Protein AF-A0A6V7XDP9-F1 (afdb_monomer_lite)

Foldseek 3Di:
DLQVLQCPDPQRQADLLLVLLVVVVVPDPDDPVVSVVVSVVVRPPDDDHDPDDPVNSVLSVLVVLQPDPQCQWAAESHDPDRTDGDPDPQASYAYADSSGRVDGPCNVDDPVNVVVVNVVSVVVNVVSD

Secondary structure (DSSP, 8-state):
-HHHHHHHSSS-SS--HHHHHHHHHTT----HHHHHHHHHHHTTS-PPPPS--HHHHHHHHHHHHHHS-TTTEEE-SSSS-SEEE---SSSSS-BB-SS-TTSBTTTT--HHHHHHHHHHHHHHHTTT-

Structure (mmCIF, N/CA/C/O backbone):
data_AF-A0A6V7XDP9-F1
#
_entry.id   AF-A0A6V7XDP9-F1
#
loop_
_atom_site.group_PDB
_atom_site.id
_atom_site.type_symbol
_atom_site.label_atom_id
_atom_site.label_alt_id
_atom_site.label_comp_id
_atom_site.label_asym_id
_atom_site.label_entity_id
_atom_site.label_seq_id
_atom_site.pdbx_PDB_ins_code
_atom_site.Cartn_x
_atom_site.Cartn_y
_atom_site.Cartn_z
_atom_site.occupancy
_atom_site.B_iso_or_equiv
_atom_site.auth_seq_id
_atom_site.auth_comp_id
_atom_site.auth_asym_id
_atom_site.auth_atom_id
_atom_site.pdbx_PDB_model_num
ATOM 1 N N . MET A 1 1 ? 0.277 4.410 -2.386 1.00 84.75 1 MET A N 1
ATOM 2 C CA . MET A 1 1 ? -0.795 3.404 -2.163 1.00 84.75 1 MET A CA 1
ATOM 3 C C . MET A 1 1 ? -1.335 2.888 -3.484 1.00 84.75 1 MET A C 1
ATOM 5 O O . MET A 1 1 ? -1.324 1.684 -3.669 1.00 84.75 1 MET A O 1
ATOM 9 N N . VAL A 1 2 ? -1.745 3.770 -4.404 1.00 88.12 2 VAL A N 1
ATOM 10 C CA . VAL A 1 2 ? -2.168 3.373 -5.760 1.00 88.12 2 VAL A CA 1
ATOM 11 C C . VAL A 1 2 ? -1.062 2.612 -6.492 1.00 88.12 2 VAL A C 1
ATOM 13 O O . VAL A 1 2 ? -1.317 1.510 -6.954 1.00 88.12 2 VAL A O 1
ATOM 16 N N . ASP A 1 3 ? 0.170 3.128 -6.497 1.00 81.75 3 ASP A N 1
ATOM 17 C CA . ASP A 1 3 ? 1.295 2.451 -7.163 1.00 81.75 3 ASP A CA 1
ATOM 18 C C . ASP A 1 3 ? 1.508 1.028 -6.634 1.00 81.75 3 ASP A C 1
ATOM 20 O O . ASP A 1 3 ? 1.669 0.100 -7.411 1.00 81.75 3 ASP A O 1
ATOM 24 N N . PHE A 1 4 ? 1.389 0.818 -5.319 1.00 84.00 4 PHE A N 1
ATOM 25 C CA . PHE A 1 4 ? 1.480 -0.517 -4.717 1.00 84.00 4 PHE A CA 1
ATOM 26 C C . PHE A 1 4 ? 0.362 -1.449 -5.150 1.00 84.00 4 PHE A C 1
ATOM 28 O O . PHE A 1 4 ? 0.610 -2.615 -5.430 1.00 84.00 4 PHE A O 1
ATOM 35 N N . TYR A 1 5 ? -0.867 -0.941 -5.222 1.00 88.50 5 TYR A N 1
ATOM 36 C CA . TYR A 1 5 ? -1.965 -1.722 -5.762 1.00 88.50 5 TYR A CA 1
ATOM 37 C C . TYR A 1 5 ? -1.670 -2.128 -7.210 1.00 88.50 5 TYR A C 1
ATOM 39 O O . TYR A 1 5 ? -1.767 -3.307 -7.536 1.00 88.50 5 TYR A O 1
ATOM 47 N N . LEU A 1 6 ? -1.237 -1.182 -8.048 1.00 86.75 6 LEU A N 1
ATOM 48 C CA . LEU A 1 6 ? -0.908 -1.434 -9.452 1.00 86.75 6 LEU A CA 1
ATOM 49 C C . LEU A 1 6 ? 0.271 -2.407 -9.614 1.00 86.75 6 LEU A C 1
ATOM 51 O O . LEU A 1 6 ? 0.261 -3.200 -10.554 1.00 86.75 6 LEU A O 1
ATOM 55 N N . LEU A 1 7 ? 1.234 -2.392 -8.688 1.00 80.75 7 LEU A N 1
ATOM 56 C CA . LEU A 1 7 ? 2.331 -3.362 -8.591 1.00 80.75 7 LEU A CA 1
ATOM 57 C C . LEU A 1 7 ? 1.879 -4.748 -8.128 1.00 80.75 7 LEU A C 1
ATOM 59 O O . LEU A 1 7 ? 2.446 -5.746 -8.557 1.00 80.75 7 LEU A O 1
ATOM 63 N N . SER A 1 8 ? 0.875 -4.818 -7.254 1.00 81.06 8 SER A N 1
ATOM 64 C CA . SER A 1 8 ? 0.392 -6.074 -6.662 1.00 81.06 8 SER A CA 1
ATOM 65 C C . SER A 1 8 ? -0.475 -6.917 -7.604 1.00 81.06 8 SER A C 1
ATOM 67 O O . SER A 1 8 ? -0.824 -8.052 -7.276 1.00 81.06 8 SER A O 1
ATOM 69 N N . LEU A 1 9 ? -0.857 -6.368 -8.760 1.00 83.81 9 LEU A N 1
ATOM 70 C CA . LEU A 1 9 ? -1.646 -7.079 -9.761 1.00 83.81 9 LEU A CA 1
ATOM 71 C C . LEU A 1 9 ? -0.853 -8.251 -10.349 1.00 83.81 9 LEU A C 1
ATOM 73 O O . LEU A 1 9 ? 0.356 -8.169 -10.533 1.00 83.81 9 LEU A O 1
ATOM 77 N N . SER A 1 10 ? -1.552 -9.319 -10.746 1.00 81.19 10 SER A N 1
ATOM 78 C CA . SER A 1 10 ? -0.921 -10.489 -11.382 1.00 81.19 10 SER A CA 1
ATOM 79 C C . SER A 1 10 ? -0.150 -10.143 -12.662 1.00 81.19 10 SER A C 1
ATOM 81 O O . SER A 1 10 ? 0.811 -10.821 -13.006 1.00 81.19 10 SER A O 1
ATOM 83 N N . LYS A 1 11 ? -0.589 -9.093 -13.366 1.00 80.75 11 LYS A N 1
ATOM 84 C CA . LYS A 1 11 ? 0.180 -8.381 -14.390 1.00 80.75 11 LYS A CA 1
ATOM 85 C C . LYS A 1 11 ? 0.340 -6.933 -13.898 1.00 80.75 11 LYS A C 1
ATOM 87 O O . LYS A 1 11 ? -0.650 -6.195 -13.976 1.00 80.75 11 LYS A O 1
ATOM 92 N N . PRO A 1 12 ? 1.504 -6.544 -13.342 1.00 78.06 12 PRO A N 1
ATOM 93 C CA . PRO A 1 12 ? 1.717 -5.202 -12.812 1.00 78.06 12 PRO A CA 1
ATOM 94 C C . PRO A 1 12 ? 1.416 -4.127 -13.857 1.00 78.06 12 PRO A C 1
ATOM 96 O O . PRO A 1 12 ? 1.852 -4.225 -15.000 1.00 78.06 12 PRO A O 1
ATOM 99 N N . ALA A 1 13 ? 0.657 -3.104 -13.469 1.00 79.12 13 ALA A N 1
ATOM 100 C CA . ALA A 1 13 ? 0.295 -1.995 -14.357 1.00 79.12 13 ALA A CA 1
ATOM 101 C C . ALA A 1 13 ? 1.300 -0.831 -14.310 1.00 79.12 13 ALA A C 1
ATOM 103 O O . ALA A 1 13 ? 1.176 0.122 -15.074 1.00 79.12 13 ALA A O 1
ATOM 104 N N . VAL A 1 14 ? 2.271 -0.896 -13.397 1.00 77.62 14 VAL A N 1
ATOM 105 C CA . VAL A 1 14 ? 3.374 0.061 -13.259 1.00 77.62 14 VAL A CA 1
ATOM 106 C C . VAL A 1 14 ? 4.673 -0.704 -12.975 1.00 77.62 14 VAL A C 1
ATOM 108 O O . VAL A 1 14 ? 4.614 -1.809 -12.427 1.00 77.62 14 VAL A O 1
ATOM 111 N N . PRO A 1 15 ? 5.847 -0.150 -13.321 1.00 74.25 15 PRO A N 1
ATOM 112 C CA . PRO A 1 15 ? 7.139 -0.728 -12.957 1.00 74.25 15 PRO A CA 1
ATOM 113 C C . PRO A 1 15 ? 7.381 -0.729 -11.457 1.00 74.25 15 PRO A C 1
ATOM 115 O O . PRO A 1 15 ? 7.044 0.231 -10.759 1.00 74.25 15 PRO A O 1
ATOM 118 N N . ASN A 1 16 ? 8.104 -1.745 -10.979 1.00 74.06 16 ASN A N 1
ATOM 119 C CA . ASN A 1 16 ? 8.696 -1.694 -9.650 1.00 74.06 16 ASN A CA 1
ATOM 120 C C . ASN A 1 16 ? 9.869 -0.699 -9.651 1.00 74.06 16 ASN A C 1
ATOM 122 O O . ASN A 1 16 ? 10.994 -1.049 -10.004 1.00 74.06 16 ASN A O 1
ATOM 126 N N . ILE A 1 17 ? 9.591 0.539 -9.235 1.00 72.12 17 ILE A N 1
ATOM 127 C CA . ILE A 1 17 ? 10.576 1.626 -9.135 1.00 72.12 17 ILE A CA 1
ATOM 128 C C . ILE A 1 17 ? 11.782 1.215 -8.281 1.00 72.12 17 ILE A C 1
ATOM 130 O O . ILE A 1 17 ? 12.898 1.621 -8.587 1.00 72.12 17 ILE A O 1
ATOM 134 N N . TRP A 1 18 ? 11.601 0.387 -7.248 1.00 70.50 18 TRP A N 1
ATOM 135 C CA . TRP A 1 18 ? 12.719 -0.067 -6.422 1.00 70.50 18 TRP A CA 1
ATOM 136 C C . TRP A 1 18 ? 13.670 -0.996 -7.166 1.00 70.50 18 TRP A C 1
ATOM 138 O O . TRP A 1 18 ? 14.879 -0.863 -7.020 1.00 70.50 18 TRP A O 1
ATOM 148 N N . LYS A 1 19 ? 13.143 -1.890 -8.008 1.00 71.94 19 LYS A N 1
ATOM 149 C CA . LYS A 1 19 ? 13.985 -2.746 -8.850 1.00 71.94 19 LYS A CA 1
ATOM 150 C C . LYS A 1 19 ? 14.852 -1.900 -9.787 1.00 71.94 19 LYS A C 1
ATOM 152 O O . LYS A 1 19 ? 16.045 -2.145 -9.897 1.00 71.94 19 LYS A O 1
ATOM 157 N N . ILE A 1 20 ? 14.268 -0.848 -10.363 1.00 72.62 20 ILE A N 1
ATOM 158 C CA . ILE A 1 20 ? 14.996 0.120 -11.196 1.00 72.62 20 ILE A CA 1
ATOM 159 C C . ILE A 1 20 ? 16.037 0.882 -10.353 1.00 72.62 20 ILE A C 1
ATOM 161 O O . ILE A 1 20 ? 17.173 1.054 -10.779 1.00 72.62 20 ILE A O 1
ATOM 165 N N . ILE A 1 21 ? 15.686 1.300 -9.130 1.00 69.31 21 ILE A N 1
ATOM 166 C CA . ILE A 1 21 ? 16.615 1.946 -8.186 1.00 69.31 21 ILE A CA 1
ATOM 167 C C . ILE A 1 21 ? 17.799 1.039 -7.846 1.00 69.31 21 ILE A C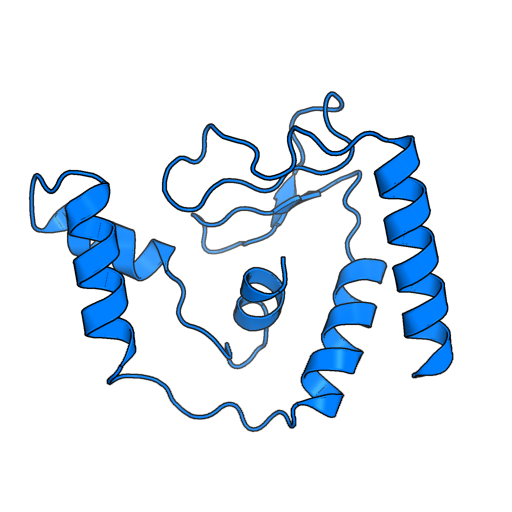 1
ATOM 169 O O . ILE A 1 21 ? 18.927 1.522 -7.817 1.00 69.31 21 ILE A O 1
ATOM 173 N N . GLU A 1 22 ? 17.566 -0.235 -7.531 1.00 69.56 22 GLU A N 1
ATOM 174 C CA . GLU A 1 22 ? 18.631 -1.188 -7.201 1.00 69.56 22 GLU A CA 1
ATOM 175 C C . GLU A 1 22 ? 19.531 -1.459 -8.399 1.00 69.56 22 GLU A C 1
ATOM 177 O O . GLU A 1 22 ? 20.755 -1.448 -8.252 1.00 69.56 22 GLU A O 1
ATOM 182 N N . GLU A 1 23 ? 18.938 -1.646 -9.578 1.00 70.19 23 GLU A N 1
ATOM 183 C CA . GLU A 1 23 ? 19.677 -1.781 -10.828 1.00 70.19 23 GLU A CA 1
ATOM 184 C C . GLU A 1 23 ? 20.553 -0.546 -11.066 1.00 70.19 23 GLU A C 1
ATOM 186 O O . GLU A 1 23 ? 21.745 -0.707 -11.251 1.00 70.19 23 GLU A O 1
ATOM 191 N N . GLU A 1 24 ? 20.058 0.683 -10.930 1.00 67.44 24 GLU A N 1
ATOM 192 C CA . GLU A 1 24 ? 20.873 1.893 -11.151 1.00 67.44 24 GLU A CA 1
ATOM 193 C C . GLU A 1 24 ? 21.907 2.160 -10.033 1.00 67.44 24 GLU A C 1
ATOM 195 O O . GLU A 1 24 ? 23.038 2.577 -10.309 1.00 67.44 24 GLU A O 1
ATOM 200 N N . ARG A 1 25 ? 21.572 1.885 -8.759 1.00 66.06 25 ARG A N 1
ATOM 201 C CA . ARG A 1 25 ? 22.497 2.036 -7.612 1.00 66.06 25 ARG A CA 1
ATOM 202 C C . ARG A 1 25 ? 23.710 1.121 -7.721 1.00 66.06 25 ARG A C 1
ATOM 204 O O . ARG A 1 25 ? 24.795 1.508 -7.296 1.00 66.06 25 ARG A O 1
ATOM 211 N N . ASN A 1 26 ? 23.540 -0.070 -8.290 1.00 61.75 26 ASN A N 1
ATOM 212 C CA . ASN A 1 26 ? 24.646 -1.000 -8.506 1.00 61.75 26 ASN A CA 1
ATOM 213 C C . ASN A 1 26 ? 25.650 -0.499 -9.558 1.00 61.75 26 ASN A C 1
ATOM 215 O O . ASN A 1 26 ? 26.769 -1.007 -9.612 1.00 61.75 26 ASN A O 1
ATOM 219 N N . TYR A 1 27 ? 25.283 0.497 -10.371 1.00 53.81 27 TYR A N 1
ATOM 220 C CA . TYR A 1 27 ? 26.100 0.956 -11.493 1.00 53.81 27 TYR A CA 1
ATOM 221 C C . TYR A 1 27 ? 26.811 2.292 -11.243 1.00 53.81 27 TYR A C 1
ATOM 223 O O . TYR A 1 27 ? 27.652 2.663 -12.062 1.00 53.81 27 TYR A O 1
ATOM 231 N N . SER A 1 28 ? 26.537 3.024 -10.147 1.00 52.84 28 SER A N 1
ATOM 232 C CA . SER A 1 28 ? 27.191 4.329 -9.915 1.00 52.84 28 SER A CA 1
ATOM 233 C C . SER A 1 28 ? 26.922 4.987 -8.546 1.00 52.84 28 SER A C 1
ATOM 235 O O . SER A 1 28 ? 25.853 4.832 -7.960 1.00 52.84 28 SER A O 1
ATOM 237 N N . GLU A 1 29 ? 27.882 5.792 -8.062 1.00 60.62 29 GLU A N 1
ATOM 238 C CA . GLU A 1 29 ? 27.753 6.704 -6.904 1.00 60.62 29 GLU A CA 1
ATOM 239 C C . GLU A 1 29 ? 26.839 7.907 -7.232 1.00 60.62 29 GLU A C 1
ATOM 241 O O . GLU A 1 29 ? 27.257 9.065 -7.229 1.00 60.62 29 GLU A O 1
ATOM 246 N N . ILE A 1 30 ? 25.580 7.649 -7.586 1.00 60.19 30 ILE A N 1
ATOM 247 C CA . ILE A 1 30 ? 24.615 8.689 -7.965 1.00 60.19 30 ILE A CA 1
ATOM 248 C C . ILE A 1 30 ? 23.892 9.203 -6.715 1.00 60.19 30 ILE A C 1
ATOM 250 O O . ILE A 1 30 ? 23.401 8.429 -5.889 1.00 60.19 30 ILE A O 1
ATOM 254 N N . ASN A 1 31 ? 23.804 10.528 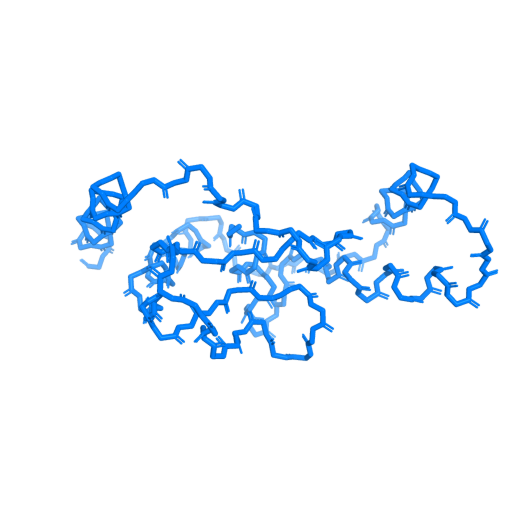-6.564 1.00 63.44 31 ASN A N 1
ATOM 255 C CA . ASN A 1 31 ? 23.018 11.142 -5.492 1.00 63.44 31 ASN A CA 1
ATOM 256 C C . ASN A 1 31 ? 21.500 10.931 -5.720 1.00 63.44 31 ASN A C 1
ATOM 258 O O . ASN A 1 31 ? 21.039 10.639 -6.819 1.00 63.44 31 ASN A O 1
ATOM 262 N N . HIS A 1 32 ? 20.679 11.102 -4.682 1.00 60.38 32 HIS A N 1
ATOM 263 C CA . HIS A 1 32 ? 19.242 10.797 -4.762 1.00 60.38 32 HIS A CA 1
ATOM 264 C C . HIS A 1 32 ? 18.454 11.580 -5.833 1.00 60.38 32 HIS A C 1
ATOM 266 O O . HI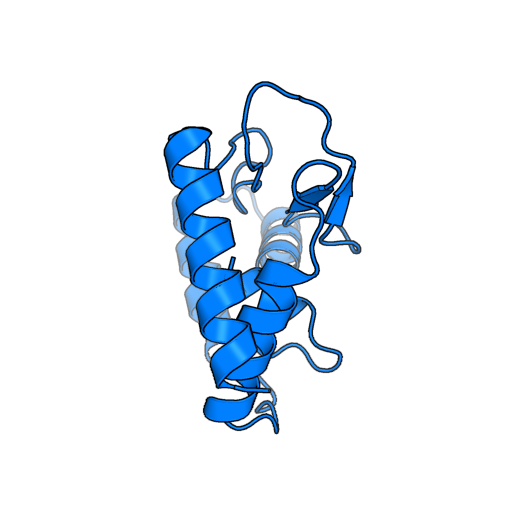S A 1 32 ? 17.410 11.099 -6.268 1.00 60.38 32 HIS A O 1
ATOM 272 N N . VAL A 1 33 ? 18.919 12.768 -6.237 1.00 62.41 33 VAL A N 1
ATOM 273 C CA . VAL A 1 33 ? 18.228 13.628 -7.216 1.00 62.41 33 VAL A CA 1
ATOM 274 C C . VAL A 1 33 ? 18.475 13.124 -8.637 1.00 62.41 33 VAL A C 1
ATOM 276 O O . VAL A 1 33 ? 17.530 12.954 -9.405 1.00 62.41 33 VAL A O 1
ATOM 279 N N . ASP A 1 34 ? 19.727 12.807 -8.955 1.00 63.59 34 ASP A N 1
ATOM 280 C CA . ASP A 1 34 ? 20.128 12.310 -10.273 1.00 63.59 34 ASP A CA 1
ATOM 281 C C . ASP A 1 34 ? 19.577 10.900 -10.550 1.00 63.59 34 ASP A C 1
ATOM 283 O O . ASP A 1 34 ? 19.208 10.579 -11.681 1.00 63.59 34 ASP A O 1
ATOM 287 N N . LEU A 1 35 ? 19.425 10.086 -9.499 1.00 63.75 35 LEU A N 1
ATOM 288 C CA . LEU A 1 35 ? 18.774 8.777 -9.570 1.00 63.75 35 LEU A CA 1
ATOM 289 C C . LEU A 1 35 ? 17.291 8.907 -9.949 1.00 63.75 35 LEU A C 1
ATOM 291 O O . LEU A 1 35 ? 16.797 8.147 -10.777 1.00 63.75 35 LEU A O 1
ATOM 295 N N . GLY A 1 36 ? 16.589 9.891 -9.375 1.00 62.44 36 GLY A N 1
ATOM 296 C CA . GLY A 1 36 ? 15.191 10.166 -9.703 1.00 62.44 36 GLY A CA 1
ATOM 297 C C . GLY A 1 36 ? 15.001 10.501 -11.182 1.00 62.44 36 GLY A C 1
ATOM 298 O O . GLY A 1 36 ? 14.145 9.909 -11.831 1.00 62.44 36 GLY A O 1
ATOM 299 N N . ASN A 1 37 ? 15.835 11.390 -11.728 1.00 66.12 37 ASN A N 1
ATOM 300 C CA . ASN A 1 37 ? 15.746 11.804 -13.133 1.00 66.12 37 ASN A CA 1
ATOM 301 C C . ASN A 1 37 ? 15.959 10.629 -14.103 1.00 66.12 37 ASN A C 1
ATOM 303 O O . ASN A 1 37 ? 15.152 10.444 -15.011 1.00 66.12 37 ASN A O 1
ATOM 307 N N . ARG A 1 38 ? 16.970 9.783 -13.859 1.00 64.38 38 ARG A N 1
ATOM 308 C CA . ARG A 1 38 ? 17.245 8.591 -14.685 1.00 64.38 38 ARG A CA 1
ATOM 309 C C . ARG A 1 38 ? 16.109 7.574 -14.679 1.00 64.38 38 ARG A C 1
ATOM 311 O O . ARG A 1 38 ? 15.766 7.021 -15.720 1.00 64.38 38 ARG A O 1
ATOM 318 N N . ILE A 1 39 ? 15.493 7.350 -13.518 1.00 65.44 39 ILE A N 1
ATOM 319 C CA . ILE A 1 39 ? 14.339 6.451 -13.404 1.00 65.44 39 ILE A CA 1
ATOM 320 C C . ILE A 1 39 ? 13.196 6.940 -14.296 1.00 65.44 39 ILE A C 1
ATOM 322 O O . ILE A 1 39 ? 12.598 6.137 -15.006 1.00 65.44 39 ILE A O 1
ATOM 326 N N . PHE A 1 40 ? 12.900 8.243 -14.300 1.00 65.75 40 PHE A N 1
ATOM 327 C CA . PHE A 1 40 ? 11.819 8.786 -15.127 1.00 65.75 40 PHE A CA 1
ATOM 328 C C . PHE A 1 40 ? 12.120 8.742 -16.632 1.00 65.75 40 PHE A C 1
ATOM 330 O O . PHE A 1 40 ? 11.188 8.545 -17.409 1.00 65.75 40 PHE A O 1
ATOM 337 N N . GLU A 1 41 ? 13.386 8.866 -17.042 1.00 65.75 41 GLU A N 1
ATOM 338 C CA . GLU A 1 41 ? 13.800 8.721 -18.447 1.00 65.75 41 GLU A CA 1
ATOM 339 C C . GLU A 1 41 ? 13.596 7.280 -18.961 1.00 65.75 41 GLU A C 1
ATOM 341 O O . GLU A 1 41 ? 13.076 7.088 -20.059 1.00 65.75 41 GLU A O 1
ATOM 346 N N . ASN A 1 42 ? 13.883 6.264 -18.137 1.00 59.09 42 ASN A N 1
ATOM 347 C CA . ASN A 1 42 ? 13.806 4.845 -18.527 1.00 59.09 42 ASN A CA 1
ATOM 348 C C . ASN A 1 42 ? 12.385 4.233 -18.469 1.00 59.09 42 ASN A C 1
ATOM 350 O O . ASN A 1 42 ? 12.131 3.169 -19.038 1.00 59.09 42 ASN A O 1
ATOM 354 N N . ILE A 1 43 ? 11.431 4.890 -17.799 1.00 62.97 43 ILE A N 1
ATOM 355 C CA . ILE A 1 43 ? 10.028 4.438 -17.689 1.00 62.97 43 ILE A CA 1
ATOM 356 C C . ILE A 1 43 ? 9.258 4.644 -19.017 1.00 62.97 43 ILE A C 1
ATOM 358 O O . ILE A 1 43 ? 8.249 3.993 -19.269 1.00 62.97 43 ILE A O 1
ATOM 362 N N . GLY A 1 44 ? 9.715 5.504 -19.926 1.00 56.88 44 GLY A N 1
ATOM 363 C CA . GLY A 1 44 ? 8.975 5.781 -21.165 1.00 56.88 44 GLY A CA 1
ATOM 364 C C . GLY A 1 44 ? 8.857 4.601 -22.143 1.00 56.88 44 GLY A C 1
ATOM 365 O O . GLY A 1 44 ? 7.925 4.574 -22.944 1.00 56.88 44 GLY A O 1
ATOM 366 N N . GLU A 1 45 ? 9.774 3.629 -22.094 1.00 53.84 45 GLU A N 1
ATOM 367 C CA . GLU A 1 45 ? 10.026 2.741 -23.242 1.00 53.84 45 GLU A CA 1
ATOM 368 C C . GLU A 1 45 ? 9.637 1.262 -23.045 1.00 53.84 45 GLU A C 1
ATOM 370 O O . GLU A 1 45 ? 9.693 0.498 -24.006 1.00 53.84 45 GLU A O 1
ATOM 375 N N . SER A 1 46 ? 9.223 0.824 -21.846 1.00 52.19 46 SER A N 1
ATOM 376 C CA . SER A 1 46 ? 9.245 -0.615 -21.496 1.00 52.19 46 SER A CA 1
ATOM 377 C C . SER A 1 46 ? 7.946 -1.255 -20.980 1.00 52.19 46 SER A C 1
ATOM 379 O O . SER A 1 46 ? 7.998 -2.377 -20.475 1.00 52.19 46 SER A O 1
ATOM 381 N N . PHE A 1 47 ? 6.770 -0.629 -21.120 1.00 59.78 47 PHE A N 1
ATOM 382 C CA . PHE A 1 47 ? 5.548 -1.183 -20.511 1.00 59.78 47 PHE A CA 1
ATOM 383 C C . PHE A 1 47 ? 4.601 -1.884 -21.481 1.00 59.78 47 PHE A C 1
ATOM 385 O O . PHE A 1 47 ? 4.022 -1.280 -22.383 1.00 59.78 47 PHE A O 1
ATOM 392 N N . GLU A 1 48 ? 4.389 -3.179 -21.226 1.00 58.75 48 GLU A N 1
ATOM 393 C CA . GLU A 1 48 ? 3.227 -3.903 -21.727 1.00 58.75 48 GLU A CA 1
ATOM 394 C C . GLU A 1 48 ? 1.956 -3.267 -21.154 1.00 58.75 48 GLU A C 1
ATOM 396 O O . GLU A 1 48 ? 1.815 -3.075 -19.944 1.00 58.75 48 GLU A O 1
ATOM 401 N N . ASN A 1 49 ? 1.013 -2.931 -22.032 1.00 61.47 49 ASN A N 1
ATOM 402 C CA . ASN A 1 49 ? -0.261 -2.364 -21.615 1.00 61.47 49 ASN A CA 1
ATOM 403 C C . ASN A 1 49 ? -1.016 -3.370 -20.742 1.00 61.47 49 ASN A C 1
ATOM 405 O O . ASN A 1 49 ? -1.286 -4.498 -21.157 1.00 61.47 49 ASN A O 1
ATOM 409 N N . THR A 1 50 ? -1.411 -2.944 -19.545 1.00 67.25 50 THR A N 1
ATOM 410 C CA . THR A 1 50 ? -2.350 -3.723 -18.745 1.00 67.25 50 THR A CA 1
ATOM 411 C C . THR A 1 50 ? -3.685 -3.863 -19.486 1.00 67.25 50 THR A C 1
ATOM 413 O O . THR A 1 50 ? -4.225 -2.894 -20.016 1.00 67.25 50 THR A O 1
ATOM 416 N N . GLU A 1 51 ? -4.242 -5.074 -19.523 1.00 79.00 51 GLU A N 1
ATOM 417 C CA . GLU A 1 51 ? -5.559 -5.337 -20.128 1.00 79.00 51 GLU A CA 1
ATOM 418 C C . GLU A 1 51 ? -6.718 -4.868 -19.226 1.00 79.00 51 GLU A C 1
ATOM 420 O O . GLU A 1 51 ? -7.891 -4.913 -19.612 1.00 79.00 51 GLU A O 1
ATOM 425 N N . TYR A 1 52 ? -6.426 -4.441 -17.993 1.00 81.12 52 TYR A N 1
ATOM 426 C CA . TYR A 1 52 ? -7.450 -3.974 -17.070 1.00 81.12 52 TYR A CA 1
ATOM 427 C C . TYR A 1 52 ? -7.936 -2.578 -17.468 1.00 81.12 52 TYR A C 1
ATOM 429 O O . TYR A 1 52 ? -7.205 -1.595 -17.382 1.00 81.12 52 TYR A O 1
ATOM 437 N N . GLY A 1 53 ? -9.217 -2.467 -17.826 1.00 85.94 53 GLY A N 1
ATOM 438 C CA . GLY A 1 53 ? -9.851 -1.162 -18.008 1.00 85.94 53 GLY A CA 1
ATOM 439 C C . GLY A 1 53 ? -9.821 -0.326 -16.722 1.00 85.94 53 GLY A C 1
ATOM 440 O O . GLY A 1 53 ? -9.932 -0.861 -15.615 1.00 85.94 53 GLY A O 1
ATOM 441 N N . THR A 1 54 ? -9.744 0.999 -16.858 1.00 87.06 54 THR A N 1
ATOM 442 C CA . THR A 1 54 ? -9.625 1.944 -15.733 1.00 87.06 54 THR A CA 1
ATOM 443 C C . THR A 1 54 ? -10.699 1.749 -14.663 1.00 87.06 54 THR A C 1
ATOM 445 O O . THR A 1 54 ? -10.395 1.790 -13.475 1.00 87.06 54 THR A O 1
ATOM 448 N N . ALA A 1 55 ? -11.947 1.467 -15.057 1.00 87.69 55 ALA A N 1
ATOM 449 C CA . ALA A 1 55 ? -13.034 1.200 -14.113 1.00 87.69 55 ALA A CA 1
ATOM 450 C C . ALA A 1 55 ? -12.761 -0.038 -13.239 1.00 87.69 55 ALA A C 1
ATOM 452 O O . ALA A 1 55 ? -13.002 -0.012 -12.033 1.00 87.69 55 ALA A O 1
ATOM 453 N N . ARG A 1 56 ? -12.196 -1.102 -13.828 1.00 88.00 56 ARG A N 1
ATOM 454 C CA . ARG A 1 56 ? -11.811 -2.321 -13.105 1.00 88.00 56 ARG A CA 1
ATOM 455 C C . ARG A 1 56 ? -10.634 -2.060 -12.172 1.00 88.00 56 ARG A C 1
ATOM 457 O O . ARG A 1 56 ? -10.653 -2.536 -11.042 1.00 88.00 56 ARG A O 1
ATOM 464 N N . LEU A 1 57 ? -9.645 -1.283 -12.618 1.00 90.50 57 LEU A N 1
ATOM 465 C CA . LEU A 1 57 ? -8.527 -0.871 -11.769 1.00 90.50 57 LEU A CA 1
ATOM 466 C C . LEU A 1 57 ? -9.017 -0.061 -10.566 1.00 90.50 57 LEU A C 1
ATOM 468 O O . LEU A 1 57 ? -8.612 -0.342 -9.444 1.00 90.50 57 LEU A O 1
ATOM 472 N N . PHE A 1 58 ? -9.932 0.880 -10.783 1.00 90.19 58 PHE A N 1
ATOM 473 C CA . PHE A 1 58 ? -10.488 1.726 -9.730 1.00 90.19 58 PHE A CA 1
ATOM 474 C C . PHE A 1 58 ? -11.327 0.931 -8.719 1.00 90.19 58 PHE A C 1
ATOM 476 O O . PHE A 1 58 ? -11.132 1.063 -7.512 1.00 90.19 58 PHE A O 1
ATOM 483 N N . ALA A 1 59 ? -12.204 0.043 -9.200 1.00 90.31 59 ALA A N 1
ATOM 484 C CA . ALA A 1 59 ? -12.971 -0.873 -8.356 1.00 90.31 59 ALA A CA 1
ATOM 485 C C . ALA A 1 59 ? -12.059 -1.789 -7.524 1.00 90.31 59 ALA A C 1
ATOM 487 O O . ALA A 1 59 ? -12.224 -1.909 -6.309 1.00 90.31 59 ALA A O 1
ATOM 488 N N . GLY A 1 60 ? -11.061 -2.396 -8.171 1.00 91.38 60 GLY A N 1
ATOM 489 C CA . GLY A 1 60 ? -10.100 -3.266 -7.503 1.00 91.38 60 GLY A CA 1
ATOM 490 C C . GLY A 1 60 ? -9.245 -2.525 -6.476 1.00 91.38 60 GLY A C 1
ATOM 491 O O . GLY A 1 60 ? -8.951 -3.096 -5.431 1.00 91.38 60 GLY A O 1
ATOM 492 N N . PHE A 1 61 ? -8.928 -1.245 -6.700 1.00 93.31 61 PHE A N 1
ATOM 493 C CA . PHE A 1 61 ? -8.207 -0.430 -5.723 1.00 93.31 61 PHE A CA 1
ATOM 494 C C . PHE A 1 61 ? -9.011 -0.242 -4.432 1.00 93.31 61 PHE A C 1
ATOM 496 O O . PHE A 1 61 ? -8.460 -0.363 -3.340 1.00 93.31 61 PHE A O 1
ATOM 503 N N . PHE A 1 62 ? -10.319 0.008 -4.522 1.00 93.81 62 PHE A N 1
ATOM 504 C CA . PHE A 1 62 ? -11.154 0.107 -3.324 1.00 93.81 62 PHE A CA 1
ATOM 505 C C . PHE A 1 62 ? -11.229 -1.207 -2.561 1.00 93.81 62 PHE A C 1
ATOM 507 O O . PHE A 1 62 ? -11.049 -1.207 -1.344 1.00 93.81 62 PHE A O 1
ATOM 514 N N . LYS A 1 63 ? -11.416 -2.320 -3.275 1.00 93.12 63 LYS A N 1
ATOM 515 C CA . LYS A 1 63 ? -11.385 -3.651 -2.669 1.00 93.12 63 LYS A CA 1
ATOM 516 C C . LYS A 1 63 ? -10.047 -3.917 -1.974 1.00 93.12 63 LYS A C 1
ATOM 518 O O . LYS A 1 63 ? -10.030 -4.309 -0.815 1.00 93.12 63 LYS A O 1
ATOM 523 N N . PHE A 1 64 ? -8.939 -3.621 -2.646 1.00 92.31 64 PHE A N 1
ATOM 524 C CA . PHE A 1 64 ? -7.589 -3.735 -2.100 1.00 92.31 64 PHE A CA 1
ATOM 525 C C . PHE A 1 64 ? -7.416 -2.937 -0.801 1.00 92.31 64 PHE A C 1
ATOM 527 O O . PHE A 1 64 ? -6.907 -3.465 0.184 1.00 92.31 64 PHE A O 1
ATOM 534 N N . MET A 1 65 ? -7.886 -1.687 -0.763 1.00 92.69 65 MET A N 1
ATOM 535 C CA . MET A 1 65 ? -7.787 -0.838 0.430 1.00 92.69 65 MET A CA 1
ATOM 536 C C . MET A 1 65 ? -8.631 -1.338 1.611 1.00 92.69 65 MET A C 1
ATOM 538 O O . MET A 1 65 ? -8.283 -1.048 2.754 1.00 92.69 65 MET A O 1
ATOM 542 N N . VAL A 1 66 ? -9.723 -2.063 1.348 1.00 93.75 66 VAL A N 1
ATOM 543 C CA . VAL A 1 66 ? -10.591 -2.662 2.377 1.00 93.75 66 VAL A CA 1
ATOM 544 C C . VAL A 1 66 ? -10.049 -4.008 2.865 1.00 93.75 66 VAL A C 1
ATOM 546 O O . VAL A 1 66 ? -10.159 -4.309 4.051 1.00 93.75 66 VAL A O 1
ATOM 549 N N . ASP A 1 67 ? -9.461 -4.807 1.974 1.00 92.44 67 ASP A N 1
ATOM 550 C CA . ASP A 1 67 ? -9.001 -6.165 2.284 1.00 92.44 67 ASP A CA 1
ATOM 551 C C . ASP A 1 67 ? -7.685 -6.189 3.089 1.00 92.44 67 ASP A C 1
ATOM 553 O O . ASP A 1 67 ? -7.422 -7.153 3.812 1.00 92.44 67 ASP A O 1
ATOM 557 N N . ILE A 1 68 ? -6.838 -5.158 2.979 1.00 92.12 68 ILE A N 1
ATOM 558 C CA . ILE A 1 68 ? -5.558 -5.114 3.700 1.00 92.12 68 ILE A CA 1
ATOM 559 C C . ILE A 1 68 ? -5.769 -4.801 5.181 1.00 92.12 68 ILE A C 1
ATOM 561 O O . ILE A 1 68 ? -6.284 -3.749 5.565 1.00 92.12 68 ILE A O 1
ATOM 565 N N . ASP A 1 69 ? -5.231 -5.674 6.027 1.00 92.62 69 ASP A N 1
ATOM 566 C CA . ASP A 1 69 ? -5.125 -5.443 7.462 1.00 92.62 69 ASP A CA 1
ATOM 567 C C . ASP A 1 69 ? -3.925 -4.531 7.781 1.00 92.62 69 ASP A C 1
ATOM 569 O O . ASP A 1 69 ? -2.833 -4.989 8.114 1.00 92.62 69 ASP A O 1
ATOM 573 N N . PHE A 1 70 ? -4.121 -3.215 7.669 1.00 92.19 70 PHE A N 1
ATOM 574 C CA . PHE A 1 70 ? -3.102 -2.197 7.981 1.00 92.19 70 PHE A CA 1
ATOM 575 C C . PHE A 1 70 ? -2.743 -2.090 9.473 1.00 92.19 70 PHE A C 1
ATOM 577 O O . PHE A 1 70 ? -1.801 -1.377 9.843 1.00 92.19 70 PHE A O 1
ATOM 584 N N . ASP A 1 71 ? -3.487 -2.779 10.338 1.00 90.88 71 ASP A N 1
ATOM 585 C CA . ASP A 1 71 ? -3.129 -2.903 11.746 1.00 90.88 71 ASP A CA 1
ATOM 586 C C . ASP A 1 71 ? -2.043 -3.983 11.912 1.00 90.88 71 ASP A C 1
ATOM 588 O O . ASP A 1 71 ? -1.163 -3.831 12.755 1.00 90.88 71 ASP A O 1
ATOM 592 N N . LYS A 1 72 ? -2.013 -4.999 11.036 1.00 93.75 72 LYS A N 1
ATOM 593 C CA . LYS A 1 72 ? -0.966 -6.037 11.003 1.00 93.75 72 LYS A CA 1
ATOM 594 C C . LYS A 1 72 ? 0.158 -5.787 10.010 1.00 93.75 72 LYS A C 1
ATOM 596 O O . LYS A 1 72 ? 1.278 -6.231 10.261 1.00 93.75 72 LYS A O 1
ATOM 601 N N . TYR A 1 73 ? -0.124 -5.128 8.890 1.00 93.31 73 TYR A N 1
ATOM 602 C CA . TYR A 1 73 ? 0.820 -5.004 7.785 1.00 93.31 73 TYR A CA 1
ATOM 603 C C . TYR A 1 73 ? 1.225 -3.557 7.496 1.00 93.31 73 TYR A C 1
ATOM 605 O O . TYR A 1 73 ? 0.425 -2.623 7.570 1.00 93.31 73 TYR A O 1
ATOM 613 N N . SER A 1 74 ? 2.491 -3.379 7.131 1.00 92.56 74 SER A N 1
ATOM 614 C CA . SER A 1 74 ? 3.024 -2.184 6.491 1.00 92.56 74 SER A CA 1
ATOM 615 C C . SER A 1 74 ? 3.211 -2.427 4.998 1.00 92.56 74 SER A C 1
ATOM 617 O O . SER A 1 74 ? 3.392 -3.559 4.546 1.00 92.56 74 SER A O 1
ATOM 619 N N . ILE A 1 75 ? 3.190 -1.340 4.233 1.00 91.06 75 ILE A N 1
ATOM 620 C CA . ILE A 1 75 ? 3.531 -1.376 2.818 1.00 91.06 75 ILE A CA 1
ATOM 621 C C . ILE A 1 75 ? 5.026 -1.074 2.662 1.00 91.06 75 ILE A C 1
ATOM 623 O O . ILE A 1 75 ? 5.498 -0.023 3.112 1.00 91.06 75 ILE A O 1
ATOM 627 N N . SER A 1 76 ? 5.741 -1.970 1.984 1.00 85.19 76 SER A N 1
ATOM 628 C CA . SER A 1 76 ? 7.156 -1.832 1.651 1.00 85.19 76 SER A CA 1
ATOM 629 C C . SER A 1 76 ? 7.380 -1.750 0.150 1.00 85.19 76 SER A C 1
ATOM 631 O O . SER A 1 76 ? 6.700 -2.405 -0.635 1.00 85.19 76 SER A O 1
ATOM 633 N N . ASN A 1 77 ? 8.357 -0.931 -0.232 1.00 72.38 77 ASN A N 1
ATOM 634 C CA . ASN A 1 77 ? 8.778 -0.768 -1.619 1.00 72.38 77 ASN A CA 1
ATOM 635 C C . ASN A 1 77 ? 9.928 -1.697 -2.018 1.00 72.38 77 ASN A C 1
ATOM 637 O O . ASN A 1 77 ? 10.221 -1.777 -3.202 1.00 72.38 77 ASN A O 1
ATOM 641 N N . THR A 1 78 ? 10.610 -2.344 -1.068 1.00 67.38 78 THR A N 1
ATOM 642 C CA . THR A 1 78 ? 11.982 -2.828 -1.301 1.00 67.38 78 THR A CA 1
ATOM 643 C C . THR A 1 78 ? 12.153 -4.334 -1.354 1.00 67.38 78 THR A C 1
ATOM 645 O O . THR A 1 78 ? 13.275 -4.811 -1.456 1.00 67.38 78 THR A O 1
ATOM 648 N N . GLU A 1 79 ? 11.075 -5.096 -1.219 1.00 64.31 79 GLU A N 1
ATOM 649 C CA . GLU A 1 79 ? 11.134 -6.556 -1.160 1.00 64.31 79 GLU A CA 1
ATOM 650 C C . GLU A 1 79 ? 10.231 -7.183 -2.221 1.00 64.31 79 GLU A C 1
ATOM 652 O O . GLU A 1 79 ? 9.288 -6.554 -2.704 1.00 64.31 79 GLU A O 1
ATOM 657 N N . GLU A 1 80 ? 10.499 -8.451 -2.555 1.00 62.84 80 GLU A N 1
ATOM 658 C CA . GLU A 1 80 ? 9.618 -9.277 -3.399 1.00 62.84 80 GLU A CA 1
ATOM 659 C C . GLU A 1 80 ? 8.180 -9.307 -2.859 1.00 62.84 80 GLU A C 1
ATOM 661 O O . GLU A 1 80 ? 7.223 -9.453 -3.621 1.00 62.84 80 GLU A O 1
ATOM 666 N N . ASN A 1 81 ? 8.027 -9.127 -1.542 1.00 71.88 81 ASN A N 1
ATOM 667 C CA . ASN A 1 81 ? 6.745 -8.958 -0.886 1.00 71.88 81 ASN A CA 1
ATOM 668 C C . ASN A 1 81 ? 6.518 -7.494 -0.479 1.00 71.88 81 ASN A C 1
ATOM 670 O O . ASN A 1 81 ? 7.198 -6.947 0.389 1.00 71.88 81 ASN A O 1
ATOM 674 N N . TRP A 1 82 ? 5.512 -6.869 -1.089 1.00 81.31 82 TRP A N 1
ATOM 675 C CA . TRP A 1 82 ? 5.131 -5.480 -0.828 1.00 81.31 82 TRP A CA 1
ATOM 676 C C . TRP A 1 82 ? 4.387 -5.300 0.510 1.00 81.31 82 TRP A C 1
ATOM 678 O O . TRP A 1 82 ? 4.216 -4.166 0.965 1.00 81.31 82 TRP A O 1
ATOM 688 N N . LEU A 1 83 ? 3.966 -6.395 1.161 1.00 88.00 83 LEU A N 1
ATOM 689 C CA . LEU A 1 83 ? 3.412 -6.404 2.518 1.00 88.00 83 LEU A CA 1
ATOM 690 C C . LEU A 1 83 ? 4.417 -6.982 3.516 1.00 88.00 83 LEU A C 1
ATOM 692 O O . LEU A 1 83 ? 4.862 -8.121 3.381 1.00 88.00 83 LEU A O 1
ATOM 696 N N . LYS A 1 84 ? 4.693 -6.231 4.583 1.00 89.38 84 LYS A N 1
ATOM 697 C CA . LYS A 1 84 ? 5.507 -6.679 5.723 1.00 89.38 84 LYS A CA 1
ATOM 698 C C . LYS A 1 84 ? 4.708 -6.634 7.006 1.00 89.38 84 LYS A C 1
ATOM 700 O O . LYS A 1 84 ? 3.773 -5.852 7.117 1.00 89.38 84 LYS A O 1
ATOM 705 N N . TYR A 1 85 ? 5.098 -7.423 8.003 1.00 90.19 85 TYR A N 1
ATOM 706 C CA . TYR A 1 85 ? 4.541 -7.253 9.342 1.00 90.19 85 TYR A CA 1
ATOM 707 C C . TYR A 1 85 ? 4.904 -5.875 9.893 1.00 90.19 85 TYR A C 1
ATOM 709 O O . TYR A 1 85 ? 6.065 -5.459 9.894 1.00 90.19 85 TYR A O 1
ATOM 717 N N . LYS A 1 86 ? 3.887 -5.173 10.379 1.00 90.12 86 LYS A N 1
ATOM 718 C CA . LYS A 1 86 ? 4.023 -3.870 11.009 1.00 90.12 86 LYS A CA 1
ATOM 719 C C . LYS A 1 86 ? 4.814 -4.031 12.307 1.00 90.12 86 LYS A C 1
ATOM 721 O O . LYS A 1 86 ? 4.445 -4.798 13.188 1.00 90.12 86 LYS A O 1
ATOM 726 N N . ASN A 1 87 ? 5.911 -3.290 12.426 1.00 86.25 87 ASN A N 1
ATOM 727 C CA . ASN A 1 87 ? 6.839 -3.371 13.559 1.00 86.25 87 ASN A CA 1
ATOM 728 C C . ASN A 1 87 ? 6.640 -2.249 14.596 1.00 86.25 87 ASN A C 1
ATOM 730 O O . ASN A 1 87 ? 7.485 -2.044 15.466 1.00 86.25 87 ASN A O 1
ATOM 734 N N . THR A 1 88 ? 5.558 -1.474 14.489 1.00 88.06 88 THR A N 1
ATOM 735 C CA . THR A 1 88 ? 5.281 -0.355 15.391 1.00 88.06 88 THR A CA 1
ATOM 736 C C . THR A 1 88 ? 3.797 -0.016 15.439 1.00 88.06 88 THR A C 1
ATOM 738 O O . THR A 1 88 ? 3.158 0.120 14.404 1.00 88.06 88 THR A O 1
ATOM 741 N N . GLU A 1 89 ? 3.272 0.232 16.638 1.00 88.94 89 GLU A N 1
ATOM 742 C CA . GLU A 1 89 ? 1.905 0.741 16.847 1.00 88.94 89 GLU A CA 1
ATOM 743 C C . GLU A 1 89 ? 1.821 2.274 16.806 1.00 88.94 89 GLU A C 1
ATOM 745 O O . GLU A 1 89 ? 0.744 2.860 16.904 1.00 88.94 89 GLU A O 1
ATOM 750 N N . LYS A 1 90 ? 2.963 2.961 16.657 1.00 91.62 90 LYS A N 1
ATOM 751 C CA . LYS A 1 90 ? 3.036 4.430 16.700 1.00 91.62 90 LYS A CA 1
ATOM 752 C C . LYS A 1 90 ? 2.209 5.095 15.599 1.00 91.62 90 LYS A C 1
ATOM 754 O O . LYS A 1 90 ? 1.720 6.208 15.785 1.00 91.62 90 LYS A O 1
ATOM 759 N N . TYR A 1 91 ? 2.102 4.442 14.445 1.00 94.75 91 TYR A N 1
ATOM 760 C CA . TYR A 1 91 ? 1.418 4.971 13.275 1.00 94.75 91 TYR A CA 1
ATOM 761 C C . TYR A 1 91 ? 0.226 4.080 12.923 1.00 94.75 91 TYR A C 1
ATOM 763 O O . TYR A 1 91 ? 0.373 2.857 12.893 1.00 94.75 91 TYR A O 1
ATOM 771 N N . PRO A 1 92 ? -0.943 4.657 12.600 1.00 94.38 92 PRO A N 1
ATOM 772 C CA . PRO A 1 92 ? -2.100 3.865 12.189 1.00 94.38 92 PRO A CA 1
ATOM 773 C C . PRO A 1 92 ? -1.857 3.147 10.853 1.00 94.38 92 PRO A C 1
ATOM 775 O O . PRO A 1 92 ? -2.397 2.074 10.626 1.00 94.38 92 PRO A O 1
ATOM 778 N N . VAL A 1 93 ? -0.989 3.703 10.006 1.00 95.00 93 VAL A N 1
ATOM 779 C CA . VAL A 1 93 ? -0.552 3.115 8.742 1.00 95.00 93 VAL A CA 1
ATOM 780 C C . VAL A 1 93 ? 0.934 3.411 8.523 1.00 95.00 93 VAL A C 1
ATOM 782 O O . VAL A 1 93 ? 1.426 4.498 8.851 1.00 95.00 93 VAL A O 1
ATOM 785 N N . VAL A 1 94 ? 1.662 2.432 7.988 1.00 94.50 94 VAL A N 1
ATOM 786 C CA . VAL A 1 94 ? 3.088 2.548 7.665 1.00 94.50 94 VAL A CA 1
ATOM 787 C C . VAL A 1 94 ? 3.284 2.261 6.184 1.00 94.50 94 VAL A C 1
ATOM 789 O O . VAL A 1 94 ? 2.907 1.197 5.698 1.00 94.50 94 VAL A O 1
ATOM 79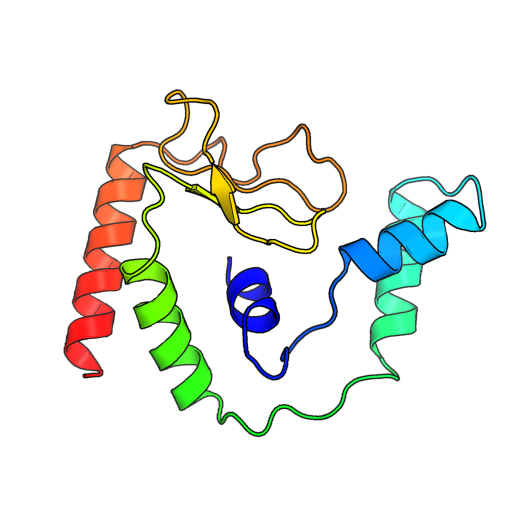2 N N . ILE A 1 95 ? 3.870 3.228 5.480 1.00 92.56 95 ILE A N 1
ATOM 793 C CA . ILE A 1 95 ? 4.223 3.129 4.063 1.00 92.56 95 ILE A CA 1
ATOM 794 C C . ILE A 1 95 ? 5.667 3.586 3.926 1.00 92.56 95 ILE A C 1
ATOM 796 O O . ILE A 1 95 ? 5.958 4.770 4.116 1.00 92.56 95 ILE A O 1
ATOM 800 N N . GLU A 1 96 ? 6.571 2.674 3.604 1.00 89.56 96 GLU A N 1
ATOM 801 C CA . GLU A 1 96 ? 7.978 3.016 3.404 1.00 89.56 96 GLU A CA 1
ATOM 802 C C . GLU A 1 96 ? 8.141 3.954 2.201 1.00 89.56 96 GLU A C 1
ATOM 804 O O . GLU A 1 96 ? 7.476 3.801 1.175 1.00 89.56 96 GLU A O 1
ATOM 809 N N . ASN A 1 97 ? 9.012 4.955 2.313 1.00 84.31 97 ASN A N 1
ATOM 810 C CA . ASN A 1 97 ? 9.377 5.789 1.174 1.00 84.31 97 ASN A CA 1
ATOM 811 C C . ASN A 1 97 ? 10.289 4.990 0.214 1.00 84.31 97 ASN A C 1
ATOM 813 O O . ASN A 1 97 ? 11.252 4.376 0.678 1.00 84.31 97 ASN A O 1
ATOM 817 N N . PRO A 1 98 ? 10.027 5.012 -1.107 1.00 75.88 98 PRO A N 1
ATOM 818 C CA . PRO A 1 98 ? 10.778 4.222 -2.085 1.00 75.88 98 PRO A CA 1
ATOM 819 C C . PRO A 1 98 ? 12.230 4.669 -2.271 1.00 75.88 98 PRO A C 1
ATOM 821 O O . PRO A 1 98 ? 12.983 3.973 -2.923 1.00 75.88 98 PRO A O 1
ATOM 824 N N . PHE A 1 99 ? 12.662 5.806 -1.732 1.00 76.38 99 PHE A N 1
ATOM 825 C CA . PHE A 1 99 ? 14.056 6.257 -1.808 1.00 76.38 99 PHE A CA 1
ATOM 826 C C . PHE A 1 99 ? 14.769 6.177 -0.451 1.00 76.38 99 PHE A C 1
ATOM 828 O O . PHE A 1 99 ? 16.000 6.094 -0.404 1.00 76.38 99 PHE A O 1
ATOM 835 N N . ASN A 1 100 ? 14.002 6.169 0.648 1.00 78.44 100 ASN A N 1
ATOM 836 C CA . ASN A 1 100 ? 14.490 6.077 2.022 1.00 78.44 100 ASN A CA 1
ATOM 837 C C . ASN A 1 100 ? 13.546 5.229 2.898 1.00 78.44 100 ASN A C 1
ATOM 839 O O . ASN A 1 100 ? 12.588 5.739 3.480 1.00 78.44 100 ASN A O 1
ATOM 843 N N . THR A 1 101 ? 13.858 3.944 3.058 1.00 79.56 101 THR A N 1
ATOM 844 C CA . THR A 1 101 ? 13.027 2.972 3.794 1.00 79.56 101 THR A CA 1
ATOM 845 C C . THR A 1 101 ? 12.849 3.278 5.277 1.00 79.56 101 THR A C 1
ATOM 847 O O . THR A 1 101 ? 11.893 2.815 5.893 1.00 79.56 101 THR A O 1
ATOM 850 N N . GLN A 1 102 ? 13.717 4.105 5.863 1.00 84.19 102 GLN A N 1
ATOM 851 C CA . GLN A 1 102 ? 13.582 4.536 7.255 1.00 84.19 102 GLN A CA 1
ATOM 852 C C . GLN A 1 102 ? 12.480 5.592 7.440 1.00 84.19 102 GLN A C 1
ATOM 854 O O . GLN A 1 102 ? 12.122 5.932 8.570 1.00 84.19 102 GLN A O 1
ATOM 859 N N . GLN A 1 103 ? 11.931 6.136 6.349 1.00 89.31 103 GLN A N 1
ATOM 860 C CA . GLN A 1 103 ? 10.874 7.138 6.389 1.00 89.31 103 GLN A CA 1
ATOM 861 C C . GLN A 1 103 ? 9.499 6.521 6.122 1.00 89.31 103 GLN A C 1
ATOM 863 O O . GLN A 1 103 ? 9.243 5.955 5.062 1.00 89.31 103 GLN A O 1
ATOM 868 N N . ASN A 1 104 ? 8.571 6.727 7.063 1.00 92.56 104 ASN A N 1
ATOM 869 C CA . ASN A 1 104 ? 7.149 6.477 6.838 1.00 92.56 104 ASN A CA 1
ATOM 870 C C . ASN A 1 104 ? 6.523 7.663 6.082 1.00 92.56 104 ASN A C 1
ATOM 872 O O . ASN A 1 104 ? 6.344 8.747 6.649 1.00 92.56 104 ASN A O 1
ATOM 876 N N . SER A 1 105 ? 6.131 7.444 4.829 1.00 93.06 105 SER A N 1
ATOM 877 C CA . SER A 1 105 ? 5.435 8.425 3.984 1.00 93.06 105 SER A CA 1
ATOM 878 C C . SER A 1 105 ? 4.083 8.852 4.567 1.00 93.06 105 SER A C 1
ATOM 880 O O . SER A 1 105 ? 3.623 9.961 4.311 1.00 93.06 105 SER A O 1
ATOM 882 N N . ALA A 1 106 ? 3.468 8.017 5.408 1.00 93.88 106 ALA A N 1
ATOM 883 C CA . ALA A 1 106 ? 2.200 8.297 6.078 1.00 93.88 106 ALA A CA 1
ATOM 884 C C . ALA A 1 106 ? 2.362 8.789 7.532 1.00 93.88 106 ALA A C 1
ATO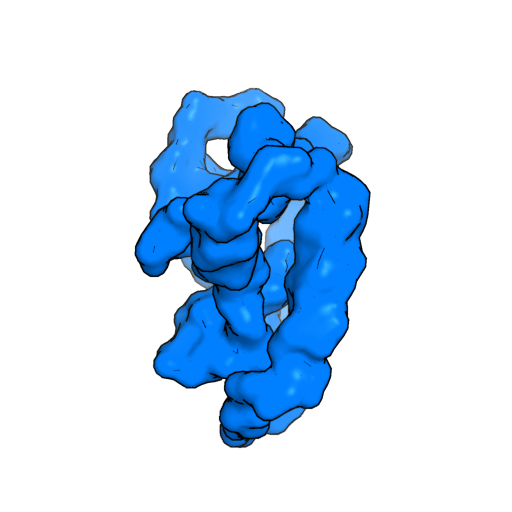M 886 O O . ALA A 1 106 ? 1.398 8.788 8.296 1.00 93.88 106 ALA A O 1
ATOM 887 N N . ARG A 1 107 ? 3.559 9.243 7.942 1.00 94.81 107 ARG A N 1
ATOM 888 C CA . ARG A 1 107 ? 3.852 9.649 9.337 1.00 94.81 107 ARG A CA 1
ATOM 889 C C . ARG A 1 107 ? 2.937 10.737 9.913 1.00 94.81 107 ARG A C 1
ATOM 891 O O . ARG A 1 107 ? 2.866 10.875 11.130 1.00 94.81 107 ARG A O 1
ATOM 898 N N . SER A 1 108 ? 2.311 11.548 9.060 1.00 95.62 108 SER A N 1
ATOM 899 C CA . SER A 1 108 ? 1.411 12.644 9.445 1.00 95.62 108 SER A CA 1
ATOM 900 C C . SER A 1 108 ? -0.049 12.205 9.600 1.00 95.62 108 SER A C 1
ATOM 902 O O . SER A 1 108 ? -0.876 12.991 10.064 1.00 95.62 108 SER A O 1
ATOM 904 N N . VAL A 1 109 ? -0.385 10.968 9.223 1.00 94.69 109 VAL A N 1
ATOM 905 C CA . VAL A 1 109 ? -1.745 10.441 9.321 1.00 94.69 109 VAL A CA 1
ATOM 906 C C . VAL A 1 109 ? -2.047 10.093 10.777 1.00 94.69 109 VAL A C 1
ATOM 908 O O . VAL A 1 109 ? -1.415 9.226 11.377 1.00 94.69 109 VAL A O 1
ATOM 911 N N . LYS A 1 110 ? -3.037 10.781 11.347 1.00 95.06 110 LYS A N 1
ATOM 912 C CA . LYS A 1 110 ? -3.564 10.498 12.687 1.00 95.06 110 LYS A CA 1
ATOM 913 C C . LYS A 1 110 ? -4.542 9.327 12.647 1.00 95.06 110 LYS A C 1
ATOM 915 O O . LYS A 1 110 ? -5.182 9.096 11.623 1.00 95.06 110 LYS A O 1
ATOM 920 N N . LYS A 1 111 ? -4.698 8.634 13.778 1.00 94.00 111 LYS A N 1
ATOM 921 C CA . LYS A 1 111 ? -5.597 7.476 13.909 1.00 94.00 111 LYS A CA 1
ATOM 922 C C . LYS A 1 111 ? -7.040 7.804 13.510 1.00 94.00 111 LYS A C 1
ATOM 924 O O . LYS A 1 111 ? -7.595 7.113 12.670 1.00 94.00 111 LYS A O 1
ATOM 929 N N . GLU A 1 112 ? -7.579 8.910 14.014 1.00 95.19 112 GLU A N 1
ATOM 930 C CA . GLU A 1 112 ? -8.941 9.386 13.717 1.00 95.19 112 GLU A CA 1
ATOM 931 C C . GLU A 1 112 ? -9.159 9.603 12.208 1.00 95.19 112 GLU A C 1
ATOM 933 O O . GLU A 1 112 ? -10.155 9.178 11.625 1.00 95.19 112 GLU A O 1
ATOM 938 N N . ASN A 1 113 ? -8.171 10.220 11.546 1.00 95.62 11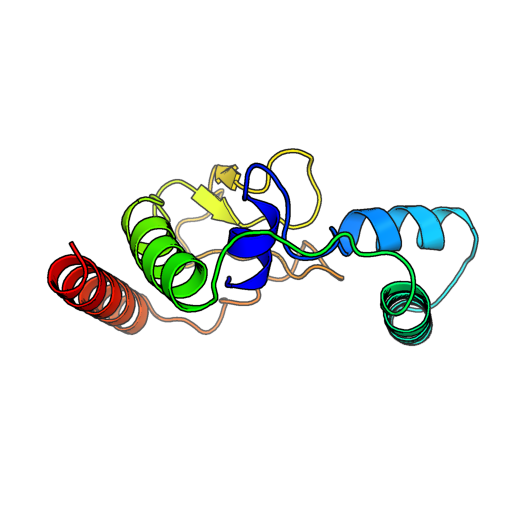3 ASN A N 1
ATOM 939 C CA . ASN A 1 113 ? -8.209 10.443 10.103 1.00 95.62 113 ASN A CA 1
ATOM 940 C C . ASN A 1 113 ? -8.140 9.118 9.340 1.00 95.62 113 ASN A C 1
ATOM 942 O O . ASN A 1 113 ? -8.823 8.958 8.334 1.00 95.62 113 ASN A O 1
ATOM 946 N N . TRP A 1 114 ? -7.320 8.176 9.808 1.00 94.75 114 TRP A N 1
ATOM 947 C CA . TRP A 1 114 ? -7.185 6.862 9.189 1.00 94.75 114 TRP A CA 1
ATOM 948 C C . TRP A 1 114 ? -8.462 6.029 9.299 1.00 94.75 114 TRP A C 1
ATOM 950 O O . TRP A 1 114 ? -8.873 5.420 8.317 1.00 94.75 114 TRP A O 1
ATOM 960 N N . GLU A 1 115 ? -9.120 6.035 10.456 1.00 94.50 115 GLU A N 1
ATOM 961 C CA . GLU A 1 115 ? -10.397 5.345 10.663 1.00 94.50 115 GLU A CA 1
ATOM 962 C C . GLU A 1 115 ? -11.482 5.889 9.728 1.00 94.50 115 GLU A C 1
ATOM 964 O O . GLU A 1 115 ? -12.135 5.108 9.036 1.00 94.50 115 GLU A O 1
ATOM 969 N N . ASN A 1 116 ? -11.590 7.216 9.603 1.00 96.25 116 ASN A N 1
ATOM 970 C CA . ASN A 1 116 ? -12.491 7.845 8.635 1.00 96.25 116 ASN A CA 1
ATOM 971 C C . ASN A 1 116 ? -12.131 7.465 7.185 1.00 96.25 116 ASN A C 1
ATOM 973 O O . ASN A 1 116 ? -13.011 7.137 6.394 1.00 96.25 116 ASN A O 1
ATOM 977 N N . ILE A 1 117 ? -10.842 7.453 6.821 1.00 94.00 117 ILE A N 1
ATOM 978 C CA . ILE A 1 117 ? -10.392 7.017 5.488 1.00 94.00 117 ILE A CA 1
ATOM 979 C C . ILE A 1 117 ? -10.815 5.563 5.217 1.00 94.00 117 ILE A C 1
ATOM 981 O O . ILE A 1 117 ? -11.405 5.302 4.166 1.00 94.00 117 ILE A O 1
ATOM 985 N N . LYS A 1 118 ? -10.580 4.635 6.160 1.00 94.12 118 LYS A N 1
ATOM 986 C CA . LYS A 1 118 ? -11.009 3.227 6.051 1.00 94.12 118 LYS A CA 1
ATOM 987 C C . LYS A 1 118 ? -12.523 3.125 5.856 1.00 94.12 118 LYS A C 1
ATOM 989 O O . LYS A 1 118 ? -12.976 2.417 4.962 1.00 94.12 118 LYS A O 1
ATOM 994 N N . GLU A 1 119 ? -13.305 3.881 6.623 1.00 95.69 119 GLU A N 1
ATOM 995 C CA . GLU A 1 119 ? -14.764 3.913 6.484 1.00 95.69 119 GLU A CA 1
ATOM 996 C C . GLU A 1 119 ? -15.201 4.375 5.082 1.00 95.69 119 GLU A C 1
ATOM 998 O O . GLU A 1 119 ? -16.049 3.737 4.453 1.00 95.69 119 GLU A O 1
ATOM 1003 N N . LYS A 1 120 ? -14.599 5.447 4.544 1.00 95.88 120 LYS A N 1
ATOM 1004 C CA . LYS A 1 120 ? -14.919 5.928 3.187 1.00 95.88 120 LYS A CA 1
ATOM 1005 C C . LYS A 1 120 ? -14.564 4.907 2.112 1.00 95.88 120 LYS A C 1
ATOM 1007 O O . LYS A 1 120 ? -15.343 4.752 1.171 1.00 95.88 120 LYS A O 1
ATOM 1012 N N . PHE A 1 121 ? -13.451 4.193 2.264 1.00 95.06 121 PHE A N 1
ATOM 1013 C CA . PHE A 1 121 ? -13.082 3.098 1.369 1.00 95.06 121 PHE A CA 1
ATOM 1014 C C . PHE A 1 121 ? -14.097 1.950 1.415 1.00 95.06 121 PHE A C 1
ATOM 1016 O O . PHE A 1 121 ? -14.549 1.507 0.360 1.00 95.06 121 PHE A O 1
ATOM 1023 N N . THR A 1 122 ? -14.545 1.544 2.605 1.00 94.88 122 THR A N 1
ATOM 1024 C CA . THR A 1 122 ? -15.588 0.518 2.773 1.00 94.88 122 THR A CA 1
ATOM 1025 C C . THR A 1 122 ? -16.913 0.936 2.135 1.00 94.88 122 THR A C 1
ATOM 1027 O O . THR A 1 122 ? -17.512 0.164 1.387 1.00 94.88 122 THR A O 1
ATOM 1030 N N . ILE A 1 123 ? -17.361 2.176 2.366 1.00 95.75 123 ILE A N 1
ATOM 1031 C CA . ILE A 1 123 ? -18.592 2.706 1.757 1.00 95.75 123 ILE A CA 1
ATOM 1032 C C . ILE A 1 123 ? -18.478 2.734 0.229 1.00 95.75 123 ILE A C 1
ATOM 1034 O O . ILE A 1 123 ? -19.434 2.375 -0.457 1.00 95.75 123 ILE A O 1
ATOM 1038 N N . ALA A 1 124 ? -17.338 3.173 -0.313 1.00 93.44 124 ALA A N 1
ATOM 1039 C CA . ALA A 1 124 ? -17.115 3.216 -1.755 1.00 93.44 124 ALA A CA 1
ATOM 1040 C C . ALA A 1 124 ? -17.113 1.808 -2.370 1.00 93.44 124 ALA A C 1
ATOM 1042 O O . ALA A 1 124 ? -17.798 1.583 -3.364 1.00 93.44 124 ALA A O 1
ATOM 1043 N N . ASN A 1 125 ? -16.417 0.855 -1.744 1.00 93.56 125 ASN A N 1
ATOM 1044 C CA . ASN A 1 125 ? -16.367 -0.538 -2.179 1.00 93.56 125 ASN A CA 1
ATOM 1045 C C . ASN A 1 125 ? -17.768 -1.179 -2.224 1.00 93.56 125 ASN A C 1
ATOM 1047 O O . ASN A 1 125 ? -18.134 -1.789 -3.224 1.00 93.56 125 ASN A O 1
ATOM 1051 N N . ASN A 1 126 ? -18.595 -0.953 -1.199 1.00 93.00 126 ASN A N 1
ATOM 1052 C CA . ASN A 1 126 ? -19.958 -1.497 -1.127 1.00 93.00 126 ASN A CA 1
ATOM 1053 C C . ASN A 1 126 ? -20.933 -0.908 -2.161 1.00 93.00 126 ASN A C 1
ATOM 1055 O O . ASN A 1 126 ? -22.029 -1.432 -2.317 1.00 93.00 126 ASN A O 1
ATOM 1059 N N . LYS A 1 127 ? -20.583 0.195 -2.835 1.00 92.00 127 LYS A N 1
ATOM 1060 C CA . LYS A 1 127 ? -21.391 0.768 -3.927 1.00 92.00 127 LYS A CA 1
ATOM 1061 C C . LYS A 1 127 ? -21.031 0.206 -5.302 1.00 92.00 127 LYS A C 1
ATOM 1063 O O . LYS A 1 127 ? -21.721 0.511 -6.271 1.00 92.00 127 LYS A O 1
ATOM 1068 N N . ILE A 1 128 ? -19.915 -0.511 -5.395 1.00 84.00 128 ILE A N 1
ATOM 1069 C CA . ILE A 1 128 ? -19.360 -1.029 -6.649 1.00 84.00 128 ILE A CA 1
ATOM 1070 C C . ILE A 1 128 ? -19.646 -2.526 -6.801 1.00 84.00 128 ILE A C 1
ATOM 1072 O O . ILE A 1 128 ? -19.763 -2.992 -7.933 1.00 84.00 128 ILE A O 1
ATOM 1076 N N . ILE A 1 129 ? -19.736 -3.250 -5.677 1.00 61.16 129 ILE A N 1
ATOM 1077 C CA . ILE A 1 129 ? -20.110 -4.672 -5.602 1.00 61.16 129 ILE A CA 1
ATOM 1078 C C . ILE A 1 129 ? -21.629 -4.826 -5.671 1.00 61.16 129 ILE A C 1
ATOM 1080 O O . ILE A 1 129 ? -22.325 -4.049 -4.978 1.00 61.16 129 ILE A O 1
#

Sequence (129 aa):
MVDFYLLSLSKPAVPNIWKIIEEERNYSEINHVDLGNRIFENIGESFENTEYGTARLFAGFFKFMVDIDFDKYSISNTEENWLKYKNTEKYPVVIENPFNTQQNSARSVKKENWENIKEKFTIANNKII

Radius of gyration: 16.22 Å; chains: 1; bounding box: 49×24×40 Å

pLDDT: mean 81.24, std 13.01, range [52.19, 96.25]

Organism: Meloidogyne enterolobii (NCBI:txid390850)